Protein AF-A0A2T4S1S4-F1 (afdb_monomer)

Solvent-accessible surface area (backbone atoms only — not comparable to full-atom values): 8091 Å² total; per-residue (Å²): 117,46,81,45,58,60,94,41,42,73,32,35,37,40,28,71,54,95,93,36,82,41,32,40,36,29,60,38,71,76,67,58,48,98,72,67,59,41,61,65,38,45,53,65,63,49,37,76,61,73,44,76,59,50,54,63,48,76,26,75,94,44,78,44,77,52,83,61,92,46,43,47,38,31,80,53,96,67,30,38,38,37,40,32,32,35,76,90,57,80,32,16,26,48,33,43,34,39,34,28,44,74,57,59,49,68,50,60,52,101,63,78,84,88,45,72,69,57,51,55,53,48,54,52,50,50,54,52,52,53,30,28,50,30,44,72,72,75,39,79,71,81,132

Mean predicted aligned error: 3.72 Å

Sequence (143 aa):
WYTYHKDYHSFVMVSYMNNKVNGIYSNQNVISSKSKIKYGSPKSAVRDRLGQPIDEMTKGNYRYQITSDEYDVFDKDGIYTTVFYDKHENNQVTGVMQISKEMEHRLTKPYGAPSSSLAQSFEMQNFDIVNAERVQKGLSVLK

Organism: NCBI:txid214473

InterPro domains:
  IPR029410 CAP-associated domain [PF14504] (1-107)
  IPR035940 CAP superfamily [G3DSA:3.40.33.10] (1-143)

Nearest PDB structures (foldseek):
  4h0a-assembly1_A  TM=7.603E-01  e=2.667E-05  Staphylococcus aureus subsp. aureus Mu50
  4h0a-assembly2_B  TM=7.600E-01  e=2.667E-05  Staphylococcus aureus subsp. aureus Mu50
  5ubf-assembly1_B  TM=5.147E-01  e=5.416E-01  Vibrio cholerae
  5jqm-assembly1_A  TM=4.213E-01  e=5.755E-01  Saccharomyces cerevisiae S288C
  7s9z-assembly1_A  TM=3.837E-01  e=5.146E+00  Helicobacter hepaticus

Structure (mmCIF, N/CA/C/O backbone):
data_AF-A0A2T4S1S4-F1
#
_entry.id   AF-A0A2T4S1S4-F1
#
loop_
_atom_site.group_PDB
_atom_site.id
_atom_site.type_symbol
_atom_site.label_atom_id
_atom_site.label_alt_id
_atom_site.label_comp_id
_atom_site.label_asym_id
_atom_site.label_entity_id
_atom_site.label_seq_id
_atom_site.pdbx_PDB_ins_code
_atom_site.Cartn_x
_atom_site.Cartn_y
_atom_site.Cartn_z
_atom_site.occupancy
_atom_site.B_iso_or_equiv
_atom_site.auth_seq_id
_atom_site.auth_comp_id
_atom_site.auth_asym_id
_atom_site.auth_atom_id
_atom_site.pdbx_PDB_model_num
ATOM 1 N N . TRP A 1 1 ? -5.402 7.327 -9.947 1.00 92.50 1 TRP A N 1
ATOM 2 C CA . TRP A 1 1 ? -6.158 6.574 -8.936 1.00 92.50 1 TRP A CA 1
ATOM 3 C C . TRP A 1 1 ? -7.580 7.086 -8.907 1.00 92.50 1 TRP A C 1
ATOM 5 O O . TRP A 1 1 ? -7.777 8.280 -9.071 1.00 92.50 1 TRP A O 1
ATOM 15 N N . TYR A 1 2 ? -8.537 6.185 -8.757 1.00 95.12 2 TYR A N 1
ATOM 16 C CA . TYR A 1 2 ? -9.953 6.465 -8.572 1.00 95.12 2 TYR A CA 1
ATOM 17 C C . TYR A 1 2 ? -10.345 5.900 -7.215 1.00 95.12 2 TYR A C 1
ATOM 19 O O . TYR A 1 2 ? -10.067 4.728 -6.949 1.00 95.12 2 TYR A O 1
ATOM 27 N N . THR A 1 3 ? -10.952 6.726 -6.374 1.00 95.81 3 THR A N 1
ATOM 28 C CA . THR A 1 3 ? -11.386 6.341 -5.033 1.00 95.81 3 THR A CA 1
ATOM 29 C C . THR A 1 3 ? -12.858 5.936 -5.070 1.00 95.81 3 THR A C 1
ATOM 31 O O . THR A 1 3 ? -13.686 6.648 -5.637 1.00 95.81 3 THR A O 1
ATOM 34 N N . TYR A 1 4 ? -13.192 4.802 -4.457 1.00 95.88 4 TYR A N 1
ATOM 35 C CA . TYR A 1 4 ? -14.561 4.321 -4.299 1.00 95.88 4 TYR A CA 1
ATOM 36 C C . TYR A 1 4 ? -14.826 4.016 -2.828 1.00 95.88 4 TYR A C 1
ATOM 38 O O . TYR A 1 4 ? -14.058 3.301 -2.186 1.00 95.88 4 TYR A O 1
ATOM 46 N N . HIS A 1 5 ? -15.926 4.546 -2.303 1.00 95.94 5 HIS A N 1
ATOM 47 C CA . HIS A 1 5 ? -16.415 4.265 -0.958 1.00 95.94 5 HIS A CA 1
ATOM 48 C C . HIS A 1 5 ? -17.862 4.748 -0.808 1.00 95.94 5 HIS A C 1
ATOM 50 O O . HIS A 1 5 ? -18.362 5.526 -1.622 1.00 95.94 5 HIS A O 1
ATOM 56 N N . LYS A 1 6 ? -18.509 4.367 0.295 1.00 95.31 6 LYS A N 1
ATOM 57 C CA . LYS A 1 6 ? -19.724 5.013 0.806 1.00 95.31 6 LYS A CA 1
ATOM 58 C C . LYS A 1 6 ? -19.412 5.570 2.189 1.00 95.31 6 LYS A C 1
ATOM 60 O O . LYS A 1 6 ? -19.233 4.786 3.111 1.00 95.31 6 LYS A O 1
ATOM 65 N N . ASP A 1 7 ? -19.272 6.890 2.310 1.00 95.12 7 ASP A N 1
ATOM 66 C CA . ASP A 1 7 ? -18.866 7.551 3.565 1.00 95.12 7 ASP A CA 1
ATOM 67 C C . ASP A 1 7 ? -17.594 6.929 4.180 1.00 95.12 7 ASP A C 1
ATOM 69 O O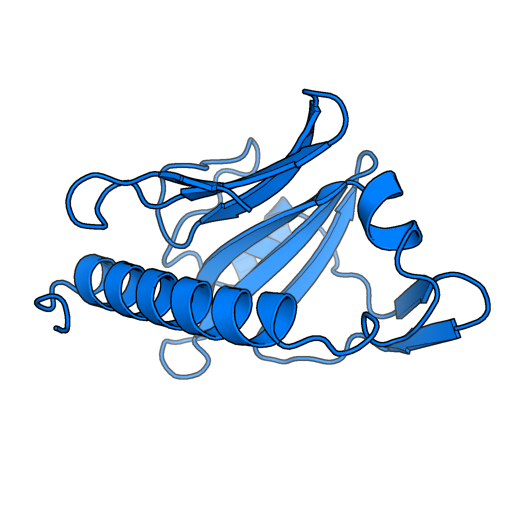 . ASP A 1 7 ? -17.537 6.607 5.361 1.00 95.12 7 ASP A O 1
ATOM 73 N N . TYR A 1 8 ? -16.590 6.679 3.332 1.00 96.81 8 TYR A N 1
ATOM 74 C CA . TYR A 1 8 ? -15.354 5.948 3.631 1.00 96.81 8 TYR A CA 1
ATOM 75 C C . TYR A 1 8 ? -15.514 4.507 4.137 1.00 96.81 8 TYR A C 1
ATOM 77 O O . TYR A 1 8 ? -14.515 3.851 4.414 1.00 96.81 8 TYR A O 1
ATOM 85 N N . HIS A 1 9 ? -16.721 3.944 4.176 1.00 93.62 9 HIS A N 1
ATOM 86 C CA . HIS A 1 9 ? -16.907 2.498 4.264 1.00 93.62 9 HIS A CA 1
ATOM 87 C C . HIS A 1 9 ? -16.680 1.835 2.906 1.00 93.62 9 HIS A C 1
ATOM 89 O O . HIS A 1 9 ? -16.985 2.396 1.851 1.00 93.62 9 HIS A O 1
ATOM 95 N N . SER A 1 10 ? -16.212 0.588 2.943 1.00 92.94 10 SER A N 1
ATOM 96 C CA . SER A 1 10 ? -15.837 -0.192 1.762 1.00 92.94 10 SER A CA 1
ATOM 97 C C . SER A 1 10 ? -14.796 0.520 0.888 1.00 92.94 10 SER A C 1
ATOM 99 O O . SER A 1 10 ? -14.878 0.476 -0.338 1.00 92.94 10 SER A O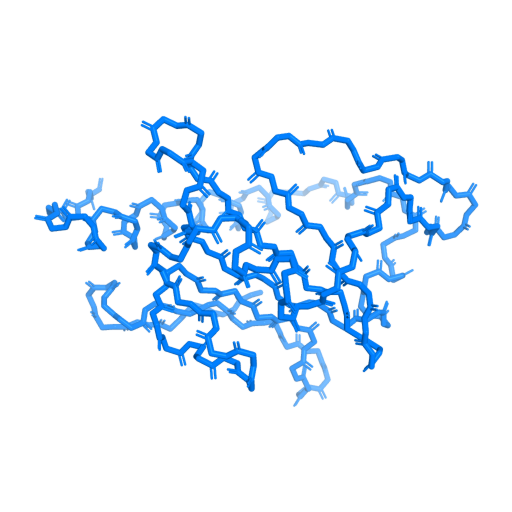 1
ATOM 101 N N . PHE A 1 11 ? -13.841 1.204 1.526 1.00 96.06 11 PHE A N 1
ATOM 102 C CA . PHE A 1 11 ? -12.868 2.059 0.852 1.00 96.06 11 PHE A CA 1
ATOM 103 C C . PHE A 1 11 ? -11.917 1.271 -0.050 1.00 96.06 11 PHE A C 1
ATOM 105 O O . PHE A 1 11 ? -11.258 0.329 0.395 1.00 96.06 11 PHE A O 1
ATOM 112 N N . VAL A 1 12 ? -11.803 1.681 -1.311 1.00 96.06 12 VAL A N 1
ATOM 113 C CA . VAL A 1 12 ? -10.853 1.124 -2.274 1.00 96.06 12 VAL A CA 1
ATOM 114 C C . VAL A 1 12 ? -10.363 2.201 -3.230 1.00 96.06 12 VAL A C 1
ATOM 116 O O . VAL A 1 12 ? -11.133 3.013 -3.737 1.00 96.06 12 VAL A O 1
ATOM 119 N N . MET A 1 13 ? -9.070 2.176 -3.524 1.00 97.06 13 MET A N 1
ATOM 120 C CA . MET A 1 13 ? -8.465 2.976 -4.580 1.00 97.06 13 MET A CA 1
ATOM 121 C C . MET A 1 13 ? -8.080 2.056 -5.733 1.00 97.06 13 MET A C 1
ATOM 123 O O . MET A 1 13 ? -7.452 1.022 -5.516 1.00 97.06 13 MET A O 1
ATOM 127 N N . VAL A 1 14 ? -8.426 2.430 -6.964 1.00 96.62 14 VAL A N 1
ATOM 128 C CA . VAL A 1 14 ? -8.112 1.660 -8.176 1.00 96.62 14 VAL A CA 1
ATOM 129 C C . VAL A 1 14 ? -7.342 2.526 -9.167 1.00 96.62 14 VAL A C 1
ATOM 131 O O . VAL A 1 14 ? -7.714 3.663 -9.459 1.00 96.62 14 VAL A O 1
ATOM 134 N N . SER A 1 15 ? -6.250 2.003 -9.708 1.00 95.50 15 SER A N 1
ATOM 135 C CA . SER A 1 15 ? -5.495 2.629 -10.789 1.00 95.50 15 SER A CA 1
ATOM 136 C C . SER A 1 15 ? -5.856 1.980 -12.121 1.00 95.50 15 SER A C 1
ATOM 138 O O . SER A 1 15 ? -5.754 0.760 -12.272 1.00 95.50 15 SER A O 1
ATOM 140 N N . TYR A 1 16 ? -6.238 2.809 -13.096 1.00 94.81 16 TYR A N 1
ATOM 141 C CA . TYR A 1 16 ? -6.551 2.387 -14.459 1.00 94.81 16 TYR A CA 1
ATOM 142 C C . TYR A 1 16 ? -5.563 2.968 -15.459 1.00 94.81 16 TYR A C 1
ATOM 144 O O . TYR A 1 16 ? -5.112 4.104 -15.329 1.00 94.81 16 TYR A O 1
ATOM 152 N N . MET A 1 17 ? -5.261 2.185 -16.486 1.00 92.00 17 MET A N 1
ATOM 153 C CA . MET A 1 17 ? -4.514 2.624 -17.652 1.00 92.00 17 MET A CA 1
ATOM 154 C C . MET A 1 17 ? -4.991 1.827 -18.855 1.00 92.00 17 MET A C 1
ATOM 156 O O . MET A 1 17 ? -5.094 0.607 -18.772 1.00 92.00 17 MET A O 1
ATOM 160 N N . ASN A 1 18 ? -5.318 2.507 -19.956 1.00 91.75 18 ASN A N 1
ATOM 161 C CA . ASN A 1 18 ? -5.899 1.881 -21.149 1.00 91.75 18 ASN A CA 1
ATOM 162 C C . ASN A 1 18 ? -7.107 0.984 -20.808 1.00 91.75 18 ASN A C 1
ATOM 164 O O . ASN A 1 18 ? -7.206 -0.146 -21.282 1.00 91.75 18 ASN A O 1
ATOM 168 N N . ASN A 1 19 ? -7.984 1.468 -19.919 1.00 91.88 19 ASN A N 1
ATOM 169 C CA . ASN A 1 19 ? -9.147 0.745 -19.388 1.00 91.88 19 ASN A CA 1
ATOM 170 C C . ASN A 1 19 ? -8.828 -0.594 -18.690 1.00 91.88 19 ASN A C 1
ATOM 172 O O . ASN A 1 19 ? -9.712 -1.429 -18.521 1.00 91.88 19 ASN A O 1
ATOM 176 N N . LYS A 1 20 ? -7.582 -0.801 -18.245 1.00 93.75 20 LYS A N 1
ATOM 177 C CA . LYS A 1 20 ? -7.156 -1.964 -17.456 1.00 93.75 20 LYS A CA 1
ATOM 178 C C . LYS A 1 20 ? -6.738 -1.551 -16.051 1.00 93.75 20 LYS A C 1
ATOM 180 O O . LYS A 1 20 ? -6.033 -0.553 -15.877 1.00 93.75 20 LYS A O 1
ATOM 185 N N . VAL A 1 21 ? -7.143 -2.344 -15.060 1.00 95.19 21 VAL A N 1
ATOM 186 C CA . VAL A 1 21 ? -6.672 -2.203 -13.677 1.00 95.19 21 VAL A CA 1
ATOM 187 C C . VAL A 1 21 ? -5.200 -2.590 -13.618 1.00 95.19 21 VAL A C 1
ATOM 189 O O . VAL A 1 21 ? -4.815 -3.659 -14.082 1.00 95.19 21 VAL A O 1
ATOM 192 N N . ASN A 1 22 ? -4.381 -1.713 -13.051 1.00 95.44 22 ASN A N 1
ATOM 193 C CA . ASN A 1 22 ? -2.940 -1.925 -12.895 1.00 95.44 22 ASN A CA 1
ATOM 194 C C . ASN A 1 22 ? -2.448 -1.717 -11.460 1.00 95.44 22 ASN A C 1
ATOM 196 O O . ASN A 1 22 ? -1.293 -2.023 -11.163 1.00 95.44 22 ASN A O 1
ATOM 200 N N . GLY A 1 23 ? -3.327 -1.224 -10.589 1.00 95.69 23 GLY A N 1
ATOM 201 C CA . GLY A 1 23 ? -3.062 -1.028 -9.179 1.00 95.69 23 GLY A CA 1
ATOM 202 C C . GLY A 1 23 ? -4.358 -1.002 -8.384 1.00 95.69 23 GLY A C 1
ATOM 203 O O . GLY A 1 23 ? -5.382 -0.529 -8.879 1.00 95.69 23 GLY A O 1
ATOM 204 N N . ILE A 1 24 ? -4.318 -1.509 -7.162 1.00 95.56 24 ILE A N 1
ATOM 205 C CA . ILE A 1 24 ? -5.430 -1.453 -6.221 1.00 95.56 24 ILE A CA 1
ATOM 206 C C . ILE A 1 24 ? -4.890 -1.290 -4.799 1.00 95.56 24 ILE A C 1
ATOM 208 O O . ILE A 1 24 ? -3.849 -1.851 -4.468 1.00 95.56 24 ILE A O 1
ATOM 212 N N . TYR A 1 25 ? -5.588 -0.531 -3.964 1.00 96.19 25 TYR A N 1
ATOM 213 C CA . TYR A 1 25 ? -5.299 -0.391 -2.539 1.00 96.19 25 TYR A CA 1
ATOM 214 C C . TYR A 1 25 ? -6.594 -0.422 -1.731 1.00 96.19 25 TYR A C 1
ATOM 216 O O . TYR A 1 25 ? -7.605 0.138 -2.156 1.00 96.19 25 TYR A O 1
ATOM 224 N N . SER A 1 26 ? -6.556 -1.043 -0.555 1.00 95.38 26 SER A N 1
ATOM 225 C CA . SER A 1 26 ? -7.591 -0.891 0.465 1.00 95.38 26 SER A CA 1
ATOM 226 C C . SER A 1 26 ? -7.018 -1.131 1.859 1.00 95.38 26 SER A C 1
ATOM 228 O O . SER A 1 26 ? -6.184 -2.019 2.055 1.00 95.38 26 SER A O 1
ATOM 230 N N . ASN A 1 27 ? -7.516 -0.373 2.833 1.00 94.44 27 ASN A N 1
ATOM 231 C CA . ASN A 1 27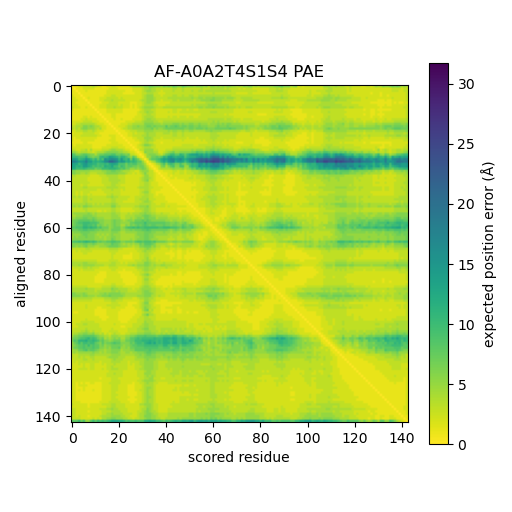 ? -7.355 -0.617 4.266 1.00 94.44 27 ASN A CA 1
ATOM 232 C C . ASN A 1 27 ? -8.582 -1.303 4.891 1.00 94.44 27 ASN A C 1
ATOM 234 O O . ASN A 1 27 ? -8.759 -1.319 6.103 1.00 94.44 27 ASN A O 1
ATOM 238 N N . GLN A 1 28 ? -9.462 -1.870 4.066 1.00 91.06 28 GLN A N 1
ATOM 239 C CA . GLN A 1 28 ? -10.672 -2.548 4.510 1.00 91.06 28 GLN A CA 1
ATOM 240 C C . GLN A 1 28 ? -10.793 -3.920 3.852 1.00 91.06 28 GLN A C 1
ATOM 242 O O . GLN A 1 28 ? -10.164 -4.236 2.843 1.00 91.06 28 GLN A O 1
ATOM 247 N N . ASN A 1 29 ? -11.656 -4.767 4.408 1.00 86.94 29 ASN A N 1
ATOM 248 C CA . ASN A 1 29 ? -11.802 -6.160 3.972 1.00 86.94 29 ASN A CA 1
ATOM 249 C C . ASN A 1 29 ? -12.573 -6.333 2.645 1.00 86.94 29 ASN A C 1
ATOM 251 O O . ASN A 1 29 ? -13.078 -7.421 2.371 1.00 86.94 29 ASN A O 1
ATOM 255 N N . VAL A 1 30 ? -12.664 -5.284 1.822 1.00 77.75 30 VAL A N 1
ATOM 256 C CA . VAL A 1 30 ? -13.281 -5.326 0.485 1.00 77.75 30 VAL A CA 1
ATOM 257 C C . VAL A 1 30 ? -12.407 -6.035 -0.543 1.00 77.75 30 VAL A C 1
ATOM 259 O O . VAL A 1 30 ? -12.927 -6.653 -1.467 1.00 77.75 30 VAL A O 1
ATOM 262 N N . ILE A 1 31 ? -11.086 -6.026 -0.346 1.00 67.25 31 ILE A N 1
ATOM 263 C CA . ILE A 1 31 ? -10.144 -6.821 -1.137 1.00 67.25 31 ILE A CA 1
ATOM 264 C C . ILE A 1 31 ? -9.715 -8.018 -0.290 1.00 67.25 31 ILE A C 1
ATOM 266 O O . ILE A 1 31 ? -8.578 -8.112 0.168 1.00 67.25 31 ILE A O 1
ATOM 270 N N . SER A 1 32 ? -10.625 -8.963 -0.044 1.00 60.81 32 SER A N 1
ATOM 271 C CA . SER A 1 32 ? -10.203 -10.257 0.493 1.00 60.81 32 SER A CA 1
ATOM 272 C C . SER A 1 32 ? -9.548 -11.040 -0.647 1.00 60.81 32 SER A C 1
ATOM 274 O O . SER A 1 32 ? -10.229 -11.692 -1.441 1.00 60.81 32 SER A O 1
ATOM 276 N N . SER A 1 33 ? -8.227 -10.927 -0.786 1.00 60.19 33 SER A N 1
ATOM 277 C CA . SER A 1 33 ? -7.496 -11.684 -1.806 1.00 60.19 33 SER A CA 1
ATOM 278 C C . SER A 1 33 ? -7.630 -13.198 -1.547 1.00 60.19 33 SER A C 1
ATOM 280 O O . SER A 1 33 ? -8.006 -13.631 -0.450 1.00 60.19 33 SER A O 1
ATOM 282 N N . LYS A 1 34 ? -7.276 -14.037 -2.533 1.00 65.12 34 LYS A N 1
ATOM 283 C CA . LYS A 1 34 ? -7.233 -15.507 -2.370 1.00 65.12 34 LYS A CA 1
ATOM 284 C C . LYS A 1 34 ? -6.434 -15.957 -1.134 1.00 65.12 34 LYS A C 1
ATOM 286 O O . LYS A 1 34 ? -6.696 -17.038 -0.613 1.00 65.12 34 LYS A O 1
ATOM 291 N N . SER A 1 35 ? -5.503 -15.136 -0.639 1.00 69.12 35 SER A N 1
ATOM 292 C CA . SER A 1 35 ? -4.717 -15.422 0.565 1.00 69.12 35 SER A CA 1
ATOM 293 C C . SER A 1 35 ? -5.480 -15.209 1.881 1.00 69.12 35 SER A C 1
ATOM 295 O O . SER A 1 35 ? -4.934 -15.472 2.949 1.00 69.12 35 SER A O 1
ATOM 297 N N . LYS A 1 36 ? -6.742 -14.754 1.851 1.00 80.62 36 LYS A N 1
ATOM 298 C CA . LYS A 1 36 ? -7.592 -14.521 3.037 1.00 80.62 36 LYS A CA 1
ATOM 299 C C . LYS A 1 36 ? -6.971 -13.571 4.075 1.00 80.62 36 LYS A C 1
ATOM 301 O O . LYS A 1 36 ? -7.327 -13.646 5.254 1.00 80.62 36 LYS A O 1
ATOM 306 N N . ILE A 1 37 ? -6.023 -12.727 3.670 1.00 88.25 37 ILE A N 1
ATOM 307 C CA . ILE A 1 37 ? -5.468 -11.674 4.528 1.00 88.25 37 ILE A CA 1
ATOM 308 C C . ILE A 1 37 ? -6.543 -10.614 4.725 1.00 88.25 37 ILE A C 1
ATOM 310 O O . ILE A 1 37 ? -7.242 -10.243 3.784 1.00 88.25 37 ILE A O 1
ATOM 314 N N . LYS A 1 38 ? -6.695 -10.187 5.973 1.00 90.81 38 LYS A N 1
ATOM 315 C CA . LYS A 1 38 ? -7.693 -9.218 6.419 1.00 90.81 38 LYS A CA 1
ATOM 316 C C . LYS A 1 38 ? -7.030 -8.163 7.290 1.00 90.81 38 LYS A C 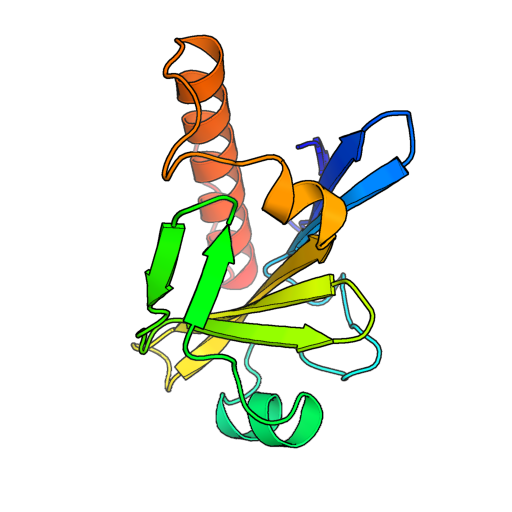1
ATOM 318 O O . LYS A 1 38 ? -5.993 -8.449 7.894 1.00 90.81 38 LYS A O 1
ATOM 323 N N . TYR A 1 39 ? -7.670 -7.009 7.420 1.00 92.62 39 TYR A N 1
ATOM 324 C CA . TYR A 1 39 ? -7.342 -6.038 8.460 1.00 92.62 39 TYR A CA 1
ATOM 325 C C . TYR A 1 39 ? -7.262 -6.736 9.829 1.00 92.62 39 TYR A C 1
ATOM 327 O O . TYR A 1 39 ? -8.093 -7.602 10.127 1.00 92.62 39 TYR A O 1
ATOM 335 N N . GLY A 1 40 ? -6.245 -6.416 10.627 1.00 93.75 40 GLY A N 1
ATOM 336 C CA . GLY A 1 40 ? -5.984 -7.052 11.921 1.00 93.75 40 GLY A CA 1
ATOM 337 C C . GLY A 1 40 ? -5.235 -8.391 11.853 1.00 93.75 40 GLY A C 1
ATOM 338 O O . GLY A 1 40 ? -4.887 -8.953 12.887 1.00 93.75 40 GLY A O 1
ATOM 339 N N . SER A 1 41 ? -4.967 -8.946 10.662 1.00 94.62 41 SER A N 1
ATOM 340 C CA . SER A 1 41 ? -4.188 -10.194 10.570 1.00 94.62 41 SER A CA 1
ATOM 341 C C . SER A 1 41 ? -2.776 -9.977 11.129 1.00 94.62 41 SER A C 1
ATOM 343 O O . SER A 1 41 ? -2.175 -8.948 10.828 1.00 94.62 41 SER A O 1
ATOM 345 N N . PRO A 1 42 ? -2.201 -10.919 11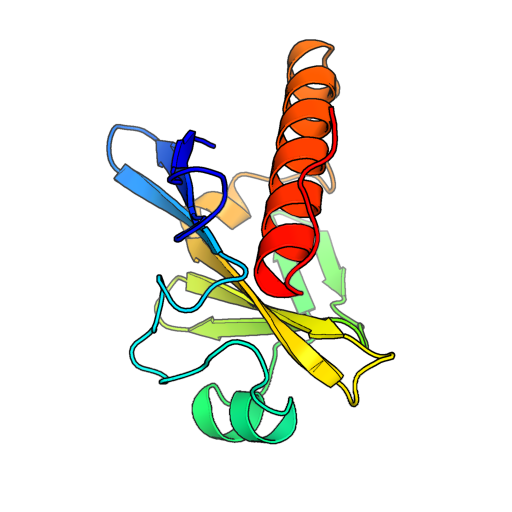.892 1.00 95.62 42 PRO A N 1
ATOM 346 C CA . PRO A 1 42 ? -0.832 -10.770 12.369 1.00 95.62 42 PRO A CA 1
ATOM 347 C C . PRO A 1 42 ? 0.166 -10.922 11.212 1.00 95.62 42 PRO A C 1
ATOM 349 O O . PRO A 1 42 ? -0.033 -11.753 10.319 1.00 95.62 42 PRO A O 1
ATOM 352 N N . LYS A 1 43 ? 1.273 -10.170 11.257 1.00 95.94 43 LYS A N 1
ATOM 353 C CA . LYS A 1 43 ? 2.375 -10.242 10.276 1.00 95.94 43 LYS A CA 1
ATOM 354 C C . LYS A 1 43 ? 2.889 -11.666 10.029 1.00 95.94 43 LYS A C 1
ATOM 356 O O . LYS A 1 43 ? 3.171 -12.028 8.889 1.00 95.94 43 LYS A O 1
ATOM 361 N N . SER A 1 44 ? 2.950 -12.508 11.064 1.00 95.38 44 SER A N 1
ATOM 362 C CA . SER A 1 44 ? 3.320 -13.925 10.922 1.00 95.38 44 SER A CA 1
ATOM 363 C C . SER A 1 44 ? 2.375 -14.679 9.981 1.00 95.38 44 SER A C 1
ATOM 365 O O . SER A 1 44 ? 2.830 -15.284 9.015 1.00 95.38 44 SER A O 1
ATOM 367 N N . ALA A 1 45 ? 1.060 -14.544 10.171 1.00 94.88 45 ALA A N 1
ATOM 368 C CA . ALA A 1 45 ? 0.068 -15.191 9.314 1.00 94.88 45 ALA A CA 1
ATOM 369 C C . ALA A 1 45 ? 0.107 -14.684 7.864 1.00 94.88 45 ALA A C 1
ATOM 371 O O . ALA A 1 45 ? -0.285 -15.410 6.952 1.00 94.88 45 ALA A O 1
ATOM 372 N N . VAL A 1 46 ? 0.554 -13.446 7.631 1.00 95.06 46 VAL A N 1
ATOM 373 C CA . VAL A 1 46 ? 0.775 -12.933 6.272 1.00 95.06 46 VAL A CA 1
ATOM 374 C C . VAL A 1 46 ? 1.918 -13.686 5.600 1.00 95.06 46 VAL A C 1
ATOM 376 O O . VAL A 1 46 ? 1.728 -14.206 4.500 1.00 95.06 46 VAL A O 1
ATOM 379 N N . ARG A 1 47 ? 3.066 -13.807 6.273 1.00 95.12 47 ARG A N 1
ATOM 380 C CA . ARG A 1 47 ? 4.248 -14.513 5.752 1.00 95.12 47 ARG A CA 1
ATOM 381 C C . ARG A 1 47 ? 4.000 -16.012 5.572 1.00 95.12 47 ARG A C 1
ATOM 383 O O . ARG A 1 47 ? 4.395 -16.572 4.557 1.00 95.12 47 ARG A O 1
ATOM 390 N N . ASP A 1 48 ? 3.233 -16.641 6.459 1.00 95.06 48 ASP A N 1
ATOM 391 C CA . ASP A 1 48 ? 2.834 -18.048 6.300 1.00 95.06 48 ASP A CA 1
ATOM 392 C C . ASP A 1 48 ? 2.011 -18.284 5.022 1.00 95.06 48 ASP A C 1
ATOM 394 O O . ASP A 1 48 ? 2.064 -19.354 4.416 1.00 95.06 48 ASP A O 1
ATOM 398 N N . ARG A 1 49 ? 1.227 -17.285 4.597 1.00 93.31 49 ARG A N 1
ATOM 399 C CA . ARG A 1 49 ? 0.290 -17.407 3.469 1.00 93.31 49 ARG A CA 1
ATOM 400 C C . ARG A 1 49 ? 0.844 -16.890 2.148 1.00 93.31 49 ARG A C 1
ATOM 402 O O . ARG A 1 49 ? 0.468 -17.412 1.098 1.00 93.31 49 ARG A O 1
ATOM 409 N N . LEU A 1 50 ? 1.667 -15.843 2.178 1.00 92.69 50 LEU A N 1
ATOM 410 C CA . LEU A 1 50 ? 2.260 -15.238 0.980 1.00 92.69 50 LEU A CA 1
ATOM 411 C C . LEU A 1 50 ? 3.690 -15.709 0.713 1.00 92.69 50 LEU A C 1
ATOM 413 O O . LEU A 1 50 ? 4.160 -15.558 -0.412 1.00 92.69 50 LEU A O 1
ATOM 417 N N . GLY A 1 51 ? 4.345 -16.330 1.695 1.00 94.25 51 GLY A N 1
ATOM 418 C CA . GLY A 1 51 ? 5.735 -16.757 1.619 1.00 94.25 51 GLY A CA 1
ATOM 419 C C . GLY A 1 51 ? 6.690 -15.715 2.196 1.00 94.25 51 GLY A C 1
ATOM 420 O O . GLY A 1 51 ? 6.323 -14.906 3.047 1.00 94.25 51 GLY A O 1
ATOM 421 N N . GLN A 1 52 ? 7.941 -15.752 1.745 1.00 95.31 52 GLN A N 1
ATOM 422 C CA . GLN A 1 52 ? 8.949 -14.790 2.181 1.00 95.31 52 GLN A CA 1
ATOM 423 C C . GLN A 1 52 ? 8.796 -13.470 1.411 1.00 95.31 52 GLN A C 1
ATOM 425 O O . GLN A 1 52 ? 8.614 -13.510 0.190 1.00 95.31 52 GLN A O 1
ATOM 430 N N . PRO A 1 53 ? 8.850 -12.311 2.093 1.00 97.00 53 PRO A N 1
ATOM 431 C CA . PRO A 1 53 ? 8.889 -11.027 1.411 1.00 97.00 53 PRO A CA 1
ATOM 432 C C . PRO A 1 53 ? 10.211 -10.854 0.658 1.00 97.00 53 PRO A C 1
ATOM 434 O O . PRO A 1 53 ? 11.228 -11.441 1.028 1.00 97.00 53 PRO A O 1
ATOM 437 N N . ILE A 1 54 ? 10.191 -10.031 -0.387 1.00 97.12 54 ILE A N 1
ATOM 438 C CA . ILE A 1 54 ? 11.408 -9.601 -1.075 1.00 97.12 54 ILE A CA 1
ATOM 439 C C . ILE A 1 54 ? 12.109 -8.515 -0.254 1.00 97.12 54 ILE A C 1
ATOM 441 O O . ILE A 1 54 ? 11.458 -7.670 0.360 1.00 97.12 54 ILE A O 1
ATOM 445 N N . ASP A 1 55 ? 13.435 -8.526 -0.276 1.00 96.50 55 ASP A N 1
ATOM 446 C CA . ASP A 1 55 ? 14.315 -7.538 0.355 1.00 96.50 55 ASP A CA 1
ATOM 447 C C . ASP A 1 55 ? 14.955 -6.586 -0.668 1.00 96.50 55 ASP A C 1
ATOM 449 O O . ASP A 1 55 ? 15.532 -5.560 -0.303 1.00 96.50 55 ASP A O 1
ATOM 453 N N . GLU A 1 56 ? 14.817 -6.877 -1.962 1.00 94.31 56 GLU A N 1
ATOM 454 C CA . GLU A 1 56 ? 15.243 -6.005 -3.046 1.00 94.31 56 GLU A CA 1
ATOM 455 C C . GLU A 1 56 ? 14.275 -6.005 -4.235 1.00 94.31 56 GLU A C 1
ATOM 457 O O . GLU A 1 56 ? 13.595 -6.984 -4.539 1.00 94.31 56 GLU A O 1
ATOM 462 N N . MET A 1 57 ? 14.237 -4.882 -4.950 1.00 90.44 57 MET A N 1
ATOM 463 C CA . MET A 1 57 ? 13.514 -4.730 -6.211 1.00 90.44 57 MET A CA 1
ATOM 464 C C . MET A 1 57 ? 14.371 -3.958 -7.212 1.00 90.44 57 MET A C 1
ATOM 466 O O . MET A 1 57 ? 14.957 -2.930 -6.882 1.00 90.44 57 MET A O 1
ATOM 470 N N . THR A 1 58 ? 14.415 -4.414 -8.464 1.00 87.44 58 THR A N 1
ATOM 471 C CA . THR A 1 58 ? 15.126 -3.706 -9.540 1.00 87.44 58 THR A CA 1
ATOM 472 C C . THR A 1 58 ? 14.142 -2.915 -10.400 1.00 87.44 58 THR A C 1
ATOM 474 O O . THR A 1 58 ? 13.194 -3.485 -10.937 1.00 87.44 58 THR A O 1
ATOM 477 N N . LYS A 1 59 ? 14.372 -1.607 -10.576 1.00 84.69 59 LYS A N 1
ATOM 478 C CA . LYS A 1 59 ? 13.615 -0.760 -11.516 1.00 84.69 59 LYS A CA 1
ATOM 479 C C . LYS A 1 59 ? 14.576 -0.013 -12.431 1.00 84.69 59 LYS A C 1
ATOM 481 O O . LYS A 1 59 ? 15.337 0.847 -11.983 1.00 84.69 59 LYS A O 1
ATOM 486 N N . GLY A 1 60 ? 14.545 -0.341 -13.723 1.00 84.00 60 GLY A N 1
ATOM 487 C CA . GLY A 1 60 ? 15.539 0.150 -14.676 1.00 84.00 60 GLY A CA 1
ATOM 488 C C . GLY A 1 60 ? 16.953 -0.212 -14.213 1.00 84.00 60 GLY A C 1
ATOM 489 O O . GLY A 1 60 ? 17.236 -1.375 -13.948 1.00 84.00 60 GLY A O 1
ATOM 490 N N . ASN A 1 61 ? 17.808 0.798 -14.056 1.00 86.75 61 ASN A N 1
ATOM 491 C CA . ASN A 1 61 ? 19.194 0.628 -13.605 1.00 86.75 61 ASN A CA 1
ATOM 492 C C . ASN A 1 61 ? 19.369 0.772 -12.081 1.00 86.75 61 ASN A C 1
ATOM 494 O O . ASN A 1 61 ? 20.498 0.807 -11.596 1.00 86.75 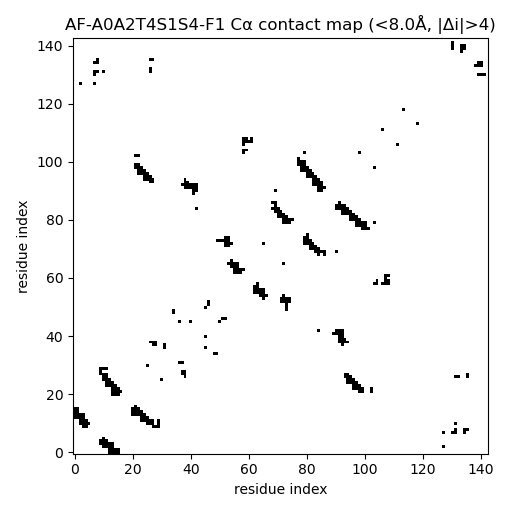61 ASN A O 1
ATOM 498 N N . TYR A 1 62 ? 18.275 0.896 -11.325 1.00 86.31 62 TYR A N 1
ATOM 499 C CA . TYR A 1 62 ? 18.307 1.093 -9.878 1.00 86.31 62 TYR A CA 1
ATOM 500 C C . TYR A 1 62 ? 17.887 -0.178 -9.146 1.00 86.31 62 TYR A C 1
ATOM 502 O O . TYR A 1 62 ? 16.862 -0.783 -9.466 1.00 86.31 62 TYR A O 1
ATOM 510 N N . ARG A 1 63 ? 18.653 -0.540 -8.118 1.00 89.25 63 ARG A N 1
ATOM 511 C CA . ARG A 1 63 ? 18.291 -1.568 -7.143 1.00 89.25 63 ARG A CA 1
ATOM 512 C C . ARG A 1 63 ? 17.816 -0.882 -5.866 1.00 89.25 63 ARG A C 1
ATOM 514 O O . ARG A 1 63 ? 18.562 -0.113 -5.267 1.00 89.25 63 ARG A O 1
ATOM 521 N N . TYR A 1 64 ? 16.580 -1.150 -5.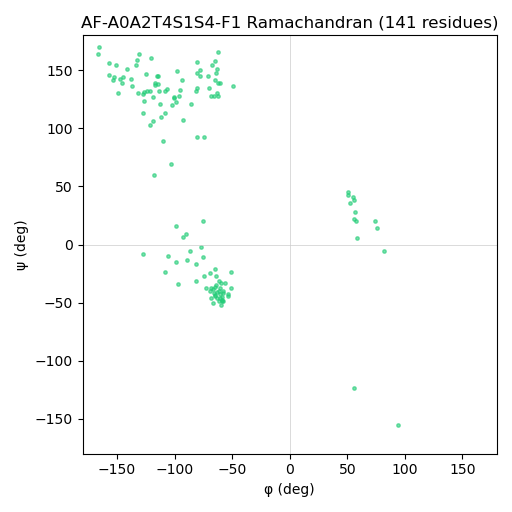477 1.00 88.25 64 TYR A N 1
ATOM 522 C CA . TYR A 1 64 ? 15.952 -0.638 -4.265 1.00 88.25 64 TYR A CA 1
ATOM 523 C C . TYR A 1 64 ? 16.034 -1.714 -3.196 1.00 88.25 64 TYR A C 1
ATOM 525 O O . TYR A 1 64 ? 15.544 -2.818 -3.418 1.00 88.25 64 TYR A O 1
ATOM 533 N N . GLN A 1 65 ? 16.635 -1.391 -2.056 1.00 93.12 65 GLN A N 1
ATOM 534 C CA . GLN A 1 65 ? 16.552 -2.230 -0.865 1.00 93.12 65 GLN A CA 1
ATOM 535 C C . GLN A 1 65 ? 15.228 -1.956 -0.155 1.00 93.12 65 GLN A C 1
ATOM 537 O O . GLN A 1 65 ? 14.847 -0.800 0.041 1.00 93.12 65 GLN A O 1
ATOM 542 N N . ILE A 1 66 ? 14.528 -3.022 0.208 1.00 92.62 66 ILE A N 1
ATOM 543 C CA . ILE A 1 66 ? 13.243 -2.997 0.892 1.00 92.62 66 ILE A CA 1
ATOM 544 C C . ILE A 1 66 ? 13.487 -3.499 2.312 1.00 92.62 66 ILE A C 1
ATOM 546 O O . ILE A 1 66 ? 13.400 -4.689 2.602 1.00 92.62 66 ILE A O 1
ATOM 550 N N . THR A 1 67 ? 13.804 -2.561 3.201 1.00 89.62 67 THR A N 1
ATOM 551 C CA . THR A 1 67 ? 14.017 -2.835 4.624 1.00 89.62 67 THR A CA 1
ATOM 552 C C . THR A 1 67 ? 13.029 -2.000 5.424 1.00 89.62 67 THR A C 1
ATOM 554 O O . THR A 1 67 ? 13.211 -0.793 5.571 1.00 89.62 67 THR A O 1
ATOM 557 N N . SER A 1 68 ? 11.961 -2.631 5.915 1.00 92.56 68 SER A N 1
ATOM 558 C CA . SER A 1 68 ? 10.940 -1.970 6.728 1.00 92.56 68 SER A CA 1
ATOM 559 C C . SER A 1 68 ? 10.343 -2.922 7.766 1.00 92.56 68 SER A C 1
ATOM 561 O O . SER A 1 68 ? 10.134 -4.111 7.521 1.00 92.56 68 SER A O 1
ATOM 563 N N . ASP A 1 69 ? 10.067 -2.391 8.952 1.00 90.44 69 ASP A N 1
ATOM 564 C CA . ASP A 1 69 ? 9.236 -3.022 9.974 1.00 90.44 69 ASP A CA 1
ATOM 565 C C . ASP A 1 69 ? 7.735 -2.813 9.698 1.00 90.44 69 ASP A C 1
ATOM 567 O O . ASP A 1 69 ? 6.938 -3.720 9.958 1.00 90.44 69 ASP A O 1
ATOM 571 N N . GLU A 1 70 ? 7.379 -1.682 9.087 1.00 95.62 70 GLU A N 1
ATOM 572 C CA . GLU A 1 70 ? 6.013 -1.214 8.818 1.00 95.62 70 GLU A CA 1
ATOM 573 C C . GLU A 1 70 ? 5.350 -1.827 7.576 1.00 95.62 70 GLU A C 1
ATOM 575 O O . GLU A 1 70 ? 4.129 -1.774 7.449 1.00 95.62 70 GLU A O 1
ATOM 580 N N . TYR A 1 71 ? 6.098 -2.440 6.656 1.00 97.31 71 TYR A N 1
ATOM 581 C CA . TYR A 1 71 ? 5.499 -3.162 5.531 1.00 97.31 71 TYR A CA 1
ATOM 582 C C . TYR A 1 71 ? 6.362 -4.319 5.028 1.00 97.31 71 TYR A C 1
ATOM 584 O O . TYR A 1 71 ? 7.581 -4.323 5.169 1.00 97.31 71 TYR A O 1
ATOM 592 N N . ASP A 1 72 ? 5.702 -5.298 4.412 1.00 97.25 72 ASP A N 1
ATOM 593 C CA . ASP A 1 72 ? 6.333 -6.366 3.633 1.00 97.25 72 ASP A CA 1
ATOM 594 C C . ASP A 1 72 ? 5.912 -6.221 2.164 1.00 97.25 72 ASP A C 1
ATOM 596 O O . ASP A 1 72 ? 4.763 -5.873 1.875 1.00 97.25 72 ASP A O 1
ATOM 600 N N . VAL A 1 73 ? 6.816 -6.533 1.233 1.00 97.06 73 VAL A N 1
ATOM 601 C CA . VAL A 1 73 ? 6.509 -6.618 -0.202 1.00 97.06 73 VAL A CA 1
ATOM 602 C C . VAL A 1 73 ? 6.664 -8.061 -0.656 1.00 97.06 73 VAL A C 1
ATOM 604 O O . VAL A 1 73 ? 7.671 -8.702 -0.378 1.00 97.06 73 VAL A O 1
ATOM 607 N N . PHE A 1 74 ? 5.675 -8.573 -1.379 1.00 95.81 74 PHE A N 1
ATOM 608 C CA . PHE A 1 74 ? 5.679 -9.912 -1.955 1.00 95.81 74 PHE A CA 1
ATOM 609 C C . PHE A 1 74 ? 5.635 -9.819 -3.472 1.00 95.81 74 PHE A C 1
ATOM 611 O O . PHE A 1 74 ? 4.879 -9.025 -4.034 1.00 95.81 74 PHE A O 1
ATOM 618 N N . ASP A 1 75 ? 6.418 -10.664 -4.128 1.00 95.25 75 ASP A N 1
ATOM 619 C CA . ASP A 1 75 ? 6.457 -10.786 -5.577 1.00 95.25 75 ASP A CA 1
ATOM 620 C C . ASP A 1 75 ? 5.877 -12.140 -5.989 1.00 95.25 75 ASP A C 1
ATOM 622 O O . ASP A 1 75 ? 6.480 -13.186 -5.738 1.00 95.25 75 ASP A O 1
ATOM 626 N N . LYS A 1 76 ? 4.694 -12.127 -6.612 1.00 92.81 76 LYS A N 1
ATOM 627 C CA . LYS A 1 76 ? 4.064 -13.353 -7.101 1.00 92.81 76 LYS A CA 1
ATOM 628 C C . LYS A 1 76 ? 3.132 -13.088 -8.279 1.00 92.81 76 LYS A C 1
ATOM 630 O O . LYS A 1 76 ? 2.417 -12.092 -8.302 1.00 92.81 76 LYS A O 1
ATOM 635 N N . ASP A 1 77 ? 3.126 -13.998 -9.254 1.00 92.69 77 ASP A N 1
ATOM 636 C CA . ASP A 1 77 ? 2.186 -14.011 -10.387 1.00 92.69 77 ASP A CA 1
ATOM 637 C C . ASP A 1 77 ? 2.113 -12.678 -11.167 1.00 92.69 77 ASP A C 1
ATOM 639 O O . ASP A 1 77 ? 1.055 -12.263 -11.636 1.00 92.69 77 ASP A O 1
ATOM 643 N N . GLY A 1 78 ? 3.249 -11.981 -11.299 1.00 93.50 78 GLY A N 1
ATOM 644 C CA . GLY A 1 78 ? 3.322 -10.703 -12.019 1.00 93.50 78 GLY A CA 1
ATOM 645 C C . GLY A 1 78 ? 2.750 -9.504 -11.253 1.00 93.50 78 GLY A C 1
ATOM 646 O O . GLY A 1 78 ? 2.541 -8.444 -11.848 1.00 93.50 78 GLY A O 1
ATOM 647 N N . ILE A 1 79 ? 2.520 -9.645 -9.947 1.00 94.12 79 ILE A N 1
ATOM 648 C CA . ILE A 1 79 ? 1.962 -8.615 -9.070 1.00 94.12 79 ILE A CA 1
ATOM 649 C C . ILE A 1 79 ? 2.895 -8.411 -7.875 1.00 94.12 79 ILE A C 1
ATOM 651 O O . ILE A 1 79 ? 3.273 -9.366 -7.196 1.00 94.12 79 ILE A O 1
ATOM 655 N N . TYR A 1 80 ? 3.212 -7.152 -7.583 1.00 95.62 80 TYR A N 1
ATOM 656 C CA . TYR A 1 80 ? 3.777 -6.764 -6.298 1.00 95.62 80 TYR A CA 1
ATOM 657 C C . TYR A 1 80 ? 2.646 -6.511 -5.312 1.00 95.62 80 TYR A C 1
ATOM 659 O O . TYR A 1 80 ? 1.779 -5.675 -5.559 1.00 95.62 80 TYR A O 1
ATOM 667 N N . THR A 1 81 ? 2.636 -7.255 -4.208 1.00 95.31 81 THR A N 1
ATOM 668 C CA . THR A 1 81 ? 1.685 -7.068 -3.109 1.00 95.31 81 THR A CA 1
ATOM 669 C C . THR A 1 81 ? 2.418 -6.476 -1.915 1.00 95.31 81 THR A C 1
ATOM 671 O O . THR A 1 81 ? 3.250 -7.150 -1.319 1.00 95.31 81 THR A O 1
ATOM 674 N N . THR A 1 82 ? 2.094 -5.240 -1.554 1.00 96.25 82 THR A N 1
ATOM 675 C CA . THR A 1 82 ? 2.573 -4.596 -0.329 1.00 96.25 82 THR A CA 1
ATOM 676 C C . THR A 1 82 ? 1.526 -4.759 0.762 1.00 96.25 82 THR A C 1
ATOM 678 O O . THR A 1 82 ? 0.356 -4.428 0.560 1.00 96.25 82 THR A O 1
ATOM 681 N N . VAL A 1 83 ? 1.943 -5.263 1.919 1.00 96.44 83 VAL A N 1
ATOM 682 C CA . VAL A 1 83 ? 1.101 -5.377 3.111 1.00 96.44 83 VAL A CA 1
ATOM 683 C C . VAL A 1 83 ? 1.640 -4.421 4.163 1.00 96.44 83 VAL A C 1
ATOM 685 O O . VAL A 1 83 ? 2.803 -4.529 4.543 1.00 96.44 83 VAL A O 1
ATOM 688 N N . PHE A 1 84 ? 0.799 -3.489 4.604 1.00 97.06 84 PHE A N 1
ATOM 689 C CA . PHE A 1 84 ? 1.132 -2.480 5.608 1.00 97.06 84 PHE A CA 1
ATOM 690 C C . PHE A 1 84 ? 0.724 -2.961 6.998 1.00 97.06 84 PHE A C 1
ATOM 692 O O . PHE A 1 84 ? -0.334 -3.580 7.154 1.00 97.06 84 PHE A O 1
ATOM 699 N N . TYR A 1 85 ? 1.553 -2.660 7.991 1.00 97.38 85 TYR A N 1
ATOM 700 C CA . TYR A 1 85 ? 1.391 -3.067 9.378 1.00 97.38 85 TYR A CA 1
ATOM 701 C C . TYR A 1 85 ? 1.407 -1.859 10.311 1.00 97.38 85 TYR A C 1
ATOM 703 O O . TYR A 1 85 ? 2.151 -0.904 10.097 1.00 97.38 85 TYR A O 1
ATOM 711 N N . ASP A 1 86 ? 0.640 -1.931 11.395 1.00 96.12 86 ASP A N 1
ATOM 712 C CA . ASP A 1 86 ? 0.736 -0.972 12.494 1.00 96.12 86 ASP A CA 1
ATOM 713 C C . ASP A 1 86 ? 1.701 -1.496 13.564 1.00 96.12 86 ASP A C 1
ATOM 715 O O . ASP A 1 86 ? 1.390 -2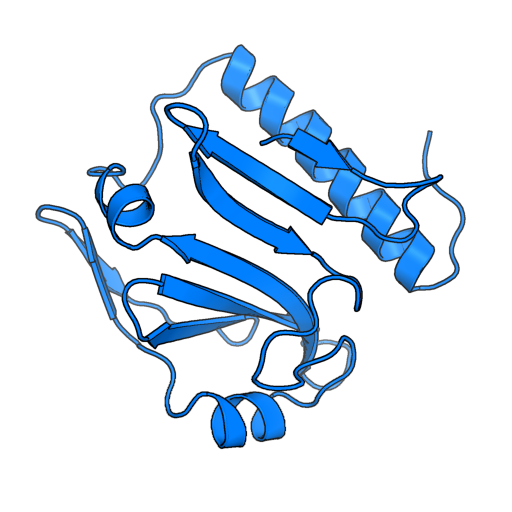.423 14.321 1.00 96.12 86 ASP A O 1
ATOM 719 N N . LYS A 1 87 ? 2.892 -0.893 13.641 1.00 94.19 87 LYS A N 1
ATOM 720 C CA . LYS A 1 87 ? 3.910 -1.245 14.643 1.00 94.19 87 LYS A CA 1
ATOM 721 C C . LYS A 1 87 ? 3.482 -0.940 16.081 1.00 94.19 87 LYS A C 1
ATOM 723 O O . LYS A 1 87 ? 4.032 -1.521 17.015 1.00 94.19 87 LYS A O 1
ATOM 728 N N . HIS A 1 88 ? 2.508 -0.051 16.265 1.00 94.44 88 HIS A N 1
ATOM 729 C CA . HIS A 1 88 ? 1.943 0.294 17.567 1.00 94.44 88 HIS A CA 1
ATOM 730 C C . HIS A 1 88 ? 0.767 -0.613 17.950 1.00 94.44 88 HIS A C 1
ATOM 732 O O . HIS A 1 88 ? 0.408 -0.681 19.123 1.00 94.44 88 HIS A O 1
ATOM 738 N N . GLU A 1 89 ? 0.229 -1.378 16.998 1.00 92.69 89 GLU A N 1
ATOM 739 C CA . GLU A 1 89 ? -0.817 -2.375 17.223 1.00 92.69 89 GLU A CA 1
ATOM 740 C C . GLU A 1 89 ? -0.317 -3.781 16.862 1.00 92.69 89 GLU A C 1
ATOM 742 O O . GLU A 1 89 ? -0.886 -4.472 16.021 1.00 92.69 89 GLU A O 1
ATOM 747 N N . ASN A 1 90 ? 0.749 -4.241 17.526 1.00 94.00 90 ASN A N 1
ATOM 748 C CA . ASN A 1 90 ? 1.278 -5.612 17.418 1.00 94.00 90 ASN A CA 1
ATOM 749 C C . ASN A 1 90 ? 1.657 -6.065 15.990 1.00 94.00 90 ASN A C 1
ATOM 751 O O . ASN A 1 90 ? 1.612 -7.262 15.696 1.00 94.00 90 ASN A O 1
ATOM 755 N N . ASN A 1 91 ? 2.038 -5.142 15.099 1.00 95.00 91 ASN A N 1
ATOM 756 C CA . ASN A 1 91 ? 2.320 -5.428 13.686 1.00 95.00 91 ASN A CA 1
ATOM 757 C C . ASN A 1 91 ? 1.149 -6.132 12.980 1.00 95.00 91 ASN A C 1
ATOM 759 O O . ASN A 1 91 ? 1.330 -7.088 12.218 1.00 95.00 91 ASN A O 1
ATOM 763 N N . GLN A 1 92 ? -0.069 -5.688 13.273 1.00 95.75 92 GLN A N 1
ATOM 764 C CA . GLN A 1 92 ? -1.273 -6.159 12.602 1.00 95.75 92 GLN A CA 1
ATOM 765 C C . GLN A 1 92 ? -1.457 -5.451 11.259 1.00 95.75 92 GLN A C 1
ATOM 767 O O . GLN A 1 92 ? -1.092 -4.289 11.107 1.00 95.75 92 GLN A O 1
ATOM 772 N N . VAL A 1 93 ? -2.031 -6.154 10.282 1.00 95.75 93 VAL A N 1
ATOM 773 C CA . VAL A 1 93 ? -2.304 -5.612 8.945 1.00 95.75 93 VAL A CA 1
ATOM 774 C C . VAL A 1 93 ? -3.273 -4.437 9.022 1.00 95.75 93 VAL A C 1
ATOM 776 O O . VAL A 1 93 ? -4.386 -4.599 9.522 1.00 95.75 93 VAL A O 1
ATOM 779 N N . THR A 1 94 ? -2.896 -3.309 8.427 1.00 95.81 94 THR A N 1
ATOM 780 C CA . THR A 1 94 ? -3.760 -2.131 8.252 1.00 95.81 94 THR A CA 1
ATOM 781 C C . THR A 1 94 ? -4.187 -1.918 6.814 1.00 95.81 94 THR A C 1
ATOM 783 O O . THR A 1 94 ? -5.241 -1.350 6.566 1.00 95.81 94 THR A O 1
ATOM 786 N N . GLY A 1 95 ? -3.434 -2.419 5.838 1.00 95.31 95 GLY A N 1
ATOM 787 C CA . GLY A 1 95 ? -3.827 -2.284 4.445 1.00 95.31 95 GLY A CA 1
ATOM 788 C C . GLY A 1 95 ? -3.049 -3.175 3.502 1.00 95.31 95 GLY A C 1
ATOM 789 O O . GLY A 1 95 ? -1.994 -3.715 3.834 1.00 95.31 95 GLY A O 1
ATOM 790 N N . VAL A 1 96 ? -3.597 -3.322 2.302 1.00 95.44 96 VAL A N 1
ATOM 791 C CA . VAL A 1 96 ? -2.997 -4.095 1.219 1.00 95.44 96 VAL A CA 1
ATOM 792 C C . VAL A 1 96 ? -3.026 -3.259 -0.050 1.00 95.44 96 VAL A C 1
ATOM 794 O O . VAL A 1 96 ? -4.070 -2.735 -0.440 1.00 95.44 96 VAL A O 1
ATOM 797 N N . MET A 1 97 ? -1.878 -3.168 -0.713 1.00 95.56 97 MET A N 1
ATOM 798 C CA . MET A 1 97 ? -1.736 -2.605 -2.050 1.00 95.56 97 MET A CA 1
ATOM 799 C C . MET A 1 97 ? -1.240 -3.686 -2.998 1.00 95.56 97 MET A C 1
ATOM 801 O O . MET A 1 97 ? -0.331 -4.438 -2.663 1.00 95.56 97 MET A O 1
ATOM 805 N N . GLN A 1 98 ? -1.808 -3.752 -4.193 1.00 94.69 98 GLN A N 1
ATOM 806 C CA . GLN A 1 98 ? -1.316 -4.613 -5.257 1.00 94.69 98 GLN A CA 1
ATOM 807 C C . GLN A 1 98 ? -1.089 -3.785 -6.507 1.00 94.69 98 GLN A C 1
ATOM 809 O O . GLN A 1 98 ? -2.018 -3.145 -6.991 1.00 94.69 98 GLN A O 1
ATOM 814 N N . ILE A 1 99 ? 0.128 -3.818 -7.037 1.00 95.44 99 ILE A N 1
ATOM 815 C CA . ILE A 1 99 ? 0.515 -3.132 -8.267 1.00 95.44 99 ILE A CA 1
ATOM 816 C C . ILE A 1 99 ? 1.030 -4.181 -9.247 1.00 95.44 99 ILE A C 1
ATOM 818 O O . ILE A 1 99 ? 1.829 -5.049 -8.896 1.00 95.44 99 ILE A O 1
ATOM 822 N N . SER A 1 100 ? 0.558 -4.133 -10.490 1.00 95.62 100 SER A N 1
ATOM 823 C CA . SER A 1 100 ? 1.112 -4.985 -11.547 1.00 95.62 100 SER A CA 1
ATOM 824 C C . SER A 1 100 ? 2.595 -4.670 -11.750 1.00 95.62 100 SER A C 1
ATOM 826 O O . SER A 1 100 ? 2.980 -3.500 -11.785 1.00 95.62 100 SER A O 1
ATOM 828 N N . LYS A 1 101 ? 3.432 -5.695 -11.946 1.00 93.88 101 LYS A N 1
ATOM 829 C CA . LYS A 1 101 ? 4.858 -5.493 -12.243 1.00 93.88 101 LYS A CA 1
ATOM 830 C C . LYS A 1 101 ? 5.072 -4.562 -13.425 1.00 93.88 101 LYS A C 1
ATOM 832 O O . LYS A 1 101 ? 5.922 -3.683 -13.368 1.00 93.88 101 LYS A O 1
ATOM 837 N N . GLU A 1 102 ? 4.279 -4.737 -14.482 1.00 92.88 102 GLU A N 1
ATOM 838 C CA . GLU A 1 102 ? 4.335 -3.881 -15.668 1.00 92.88 102 GLU A CA 1
ATOM 839 C C . GLU A 1 102 ? 4.189 -2.402 -15.292 1.00 92.88 102 GLU A C 1
ATOM 841 O O . GLU A 1 102 ? 4.970 -1.578 -15.756 1.00 92.88 102 GLU A O 1
ATOM 846 N N . MET A 1 103 ? 3.243 -2.064 -14.409 1.00 92.94 103 MET A N 1
ATOM 847 C CA . MET A 1 103 ? 3.076 -0.694 -13.932 1.00 92.94 103 MET A CA 1
ATOM 848 C C . MET A 1 103 ? 4.238 -0.237 -13.057 1.00 92.94 103 MET A C 1
ATOM 850 O O . MET A 1 103 ? 4.764 0.853 -13.272 1.00 92.94 103 MET A O 1
ATOM 854 N N . GLU A 1 104 ? 4.660 -1.072 -12.107 1.00 91.31 104 GLU A N 1
ATOM 855 C CA . GLU A 1 104 ? 5.747 -0.754 -11.177 1.00 91.31 104 GLU A CA 1
ATOM 856 C C . GLU A 1 104 ? 7.055 -0.436 -11.921 1.00 91.31 104 GLU A C 1
ATOM 858 O O . GLU A 1 104 ? 7.744 0.536 -11.609 1.00 91.31 104 GLU A O 1
ATOM 863 N N . HIS A 1 105 ? 7.366 -1.201 -12.971 1.00 89.88 105 HIS A N 1
ATOM 864 C CA . HIS A 1 105 ? 8.575 -1.020 -13.777 1.00 89.88 105 HIS A CA 1
ATOM 865 C C . HIS A 1 105 ? 8.519 0.175 -14.743 1.00 89.88 105 HIS A C 1
ATOM 867 O O . HIS A 1 105 ? 9.559 0.563 -15.277 1.00 89.88 105 HIS A O 1
ATOM 873 N N . ARG A 1 106 ? 7.354 0.809 -14.953 1.00 89.31 106 ARG A N 1
ATOM 874 C CA . ARG A 1 106 ? 7.275 2.069 -15.722 1.00 89.31 106 ARG A CA 1
ATOM 875 C C . ARG A 1 106 ? 7.909 3.239 -14.981 1.00 89.31 106 ARG A C 1
ATOM 877 O O . ARG A 1 106 ? 8.322 4.209 -15.617 1.00 89.31 106 ARG A O 1
ATOM 884 N N . LEU A 1 107 ? 7.985 3.165 -13.655 1.00 86.12 107 LEU A N 1
ATOM 885 C CA . LEU A 1 107 ? 8.686 4.149 -12.848 1.00 86.12 107 LEU A CA 1
ATOM 886 C C . LEU A 1 107 ? 10.193 3.836 -12.871 1.00 86.12 107 LEU A C 1
ATOM 888 O O . LEU A 1 107 ? 10.707 3.049 -12.081 1.00 86.12 107 LEU A O 1
ATOM 892 N N . THR A 1 108 ? 10.910 4.450 -13.813 1.00 80.50 108 THR A N 1
ATOM 893 C CA . THR A 1 108 ? 12.351 4.215 -14.032 1.00 80.50 108 THR A CA 1
ATOM 894 C C . THR A 1 108 ? 13.266 5.081 -13.163 1.00 80.50 108 THR A C 1
ATOM 896 O O . THR A 1 108 ? 14.481 4.902 -13.181 1.00 80.50 108 THR A O 1
ATOM 899 N N . LYS A 1 109 ? 12.696 6.018 -12.400 1.00 82.56 109 LYS A N 1
ATOM 900 C CA . LYS A 1 109 ? 13.383 6.887 -11.433 1.00 82.56 109 LYS A CA 1
ATOM 901 C C . LYS A 1 109 ? 12.792 6.663 -10.038 1.00 82.56 109 LYS A C 1
ATOM 903 O O . LYS A 1 109 ? 11.653 6.222 -9.963 1.00 82.56 109 LYS A O 1
ATOM 908 N N . PRO A 1 110 ? 13.484 7.032 -8.948 1.00 75.44 110 PRO A N 1
ATOM 909 C CA . PRO A 1 110 ? 12.933 6.878 -7.597 1.00 75.44 110 PRO A CA 1
ATOM 910 C C . PRO A 1 110 ? 11.580 7.570 -7.388 1.00 75.44 110 PRO A C 1
ATOM 912 O O . PRO A 1 110 ? 10.730 7.051 -6.672 1.00 75.44 110 PRO A O 1
ATOM 915 N N . TYR A 1 111 ? 11.362 8.708 -8.055 1.00 82.25 111 TYR A N 1
ATOM 916 C CA . TYR A 1 111 ? 10.134 9.493 -7.964 1.00 82.25 111 TYR A CA 1
ATOM 917 C C . TYR A 1 111 ? 9.634 9.917 -9.345 1.00 82.25 111 TYR A C 1
ATOM 919 O O . TYR A 1 111 ? 10.411 10.059 -10.297 1.00 82.25 111 TYR A O 1
ATOM 927 N N . GLY A 1 112 ? 8.322 10.150 -9.438 1.00 84.06 112 GLY A N 1
ATOM 928 C CA . GLY A 1 112 ? 7.715 10.818 -10.587 1.00 84.06 112 GLY A CA 1
ATOM 929 C C . GLY A 1 112 ? 8.187 12.269 -10.706 1.00 84.06 112 GLY A C 1
ATOM 930 O O . GLY A 1 112 ? 8.639 12.873 -9.734 1.00 84.06 112 GLY A O 1
ATOM 931 N N . ALA A 1 113 ? 8.086 12.841 -11.907 1.00 89.12 113 ALA A N 1
ATOM 932 C CA . ALA A 1 113 ? 8.396 14.253 -12.102 1.00 89.12 113 ALA A CA 1
ATOM 933 C C . ALA A 1 113 ? 7.418 15.123 -11.284 1.00 89.12 113 ALA A C 1
ATOM 935 O O . ALA A 1 113 ? 6.204 14.904 -11.368 1.00 89.12 113 ALA A O 1
ATOM 936 N N . PRO A 1 114 ? 7.914 16.094 -10.498 1.00 92.50 114 PRO A N 1
ATOM 937 C CA . PRO A 1 114 ? 7.054 16.937 -9.682 1.00 92.50 114 PRO A CA 1
ATOM 938 C C . PRO A 1 114 ? 6.147 17.798 -10.566 1.00 92.50 114 PRO A C 1
ATOM 940 O O . PRO A 1 114 ? 6.560 18.298 -11.612 1.00 92.50 114 PRO A O 1
ATOM 943 N N . SER A 1 115 ? 4.902 17.980 -10.134 1.00 95.44 115 SER A N 1
ATOM 944 C CA . SER A 1 115 ? 3.936 18.885 -10.760 1.00 95.44 115 SER A CA 1
ATOM 945 C C . SER A 1 115 ? 2.866 19.292 -9.749 1.00 95.44 115 SER A C 1
ATOM 947 O O . SER A 1 115 ? 2.604 18.561 -8.792 1.00 95.44 115 SER A O 1
ATOM 949 N N . SER A 1 116 ? 2.223 20.441 -9.965 1.00 96.44 116 SER A N 1
ATOM 950 C CA . SER A 1 116 ? 1.143 20.920 -9.092 1.00 96.44 116 SER A CA 1
ATOM 951 C C . SER A 1 116 ? -0.042 19.953 -9.054 1.00 96.44 116 SER A C 1
ATOM 953 O O . SER A 1 116 ? -0.610 19.726 -7.992 1.00 96.44 116 SER A O 1
ATOM 955 N N . SER A 1 117 ? -0.377 19.330 -10.188 1.00 94.06 117 SER A N 1
ATOM 956 C CA . SER A 1 117 ? -1.446 18.330 -10.254 1.00 94.06 117 SER A CA 1
ATOM 957 C C . SER A 1 117 ? -1.102 17.062 -9.470 1.00 94.06 117 SER A C 1
ATOM 959 O O . SER A 1 117 ? -1.975 16.503 -8.806 1.00 94.06 117 SER A O 1
ATOM 961 N N . LEU A 1 118 ? 0.161 16.620 -9.498 1.00 92.31 118 LEU A N 1
ATOM 962 C CA . LEU A 1 118 ? 0.622 15.486 -8.695 1.00 92.31 118 LEU A CA 1
ATOM 963 C C . LEU A 1 118 ? 0.553 15.800 -7.196 1.00 92.31 118 LEU A C 1
ATOM 965 O O . LEU A 1 118 ? 0.068 14.969 -6.434 1.00 92.31 118 LEU A O 1
ATOM 969 N N . ALA A 1 119 ? 0.980 16.999 -6.788 1.00 95.50 119 ALA A N 1
ATOM 970 C CA . ALA A 1 119 ? 0.908 17.438 -5.395 1.00 95.50 119 ALA A CA 1
ATOM 971 C C . ALA A 1 119 ? -0.540 17.458 -4.875 1.00 95.50 119 ALA A C 1
ATOM 973 O O . ALA A 1 119 ? -0.845 16.778 -3.899 1.00 95.50 119 ALA A O 1
ATOM 974 N N . GLN A 1 120 ? -1.453 18.121 -5.593 1.00 95.75 120 GLN A N 1
ATOM 975 C CA . GLN A 1 120 ? -2.883 18.153 -5.251 1.00 95.75 120 GLN A CA 1
ATOM 976 C C . GLN A 1 120 ? -3.496 16.748 -5.195 1.00 95.75 120 GLN A C 1
ATOM 978 O O . GLN A 1 120 ? -4.275 16.426 -4.301 1.00 95.75 120 GLN A O 1
ATOM 983 N N . SER A 1 121 ? -3.106 15.869 -6.124 1.00 93.25 121 SER A N 1
ATOM 984 C CA . SER A 1 121 ? -3.578 14.481 -6.127 1.00 93.25 121 SER A CA 1
ATOM 985 C C . SER A 1 121 ? -3.108 13.708 -4.893 1.00 93.25 121 SER A C 1
ATOM 987 O O . SER A 1 121 ? -3.833 12.833 -4.421 1.00 93.25 121 SER A O 1
ATOM 989 N N . PHE A 1 122 ? -1.906 13.979 -4.379 1.00 94.56 122 PHE A N 1
ATOM 990 C CA . PHE A 1 122 ? -1.422 13.376 -3.135 1.00 94.56 122 PHE A CA 1
ATOM 991 C C . PHE A 1 122 ? -2.115 13.950 -1.902 1.00 94.56 122 PHE A C 1
ATOM 993 O O . PHE A 1 122 ? -2.431 13.181 -1.001 1.00 94.56 122 PHE A O 1
ATOM 1000 N N . GLU A 1 123 ? -2.418 15.248 -1.876 1.00 95.88 123 GLU A N 1
ATOM 1001 C CA . GLU A 1 123 ? -3.201 15.863 -0.796 1.00 95.88 123 GLU A CA 1
ATOM 1002 C C . GLU A 1 123 ? -4.587 15.213 -0.675 1.00 95.88 123 GLU A C 1
ATOM 1004 O O . GLU A 1 123 ? -4.972 14.784 0.413 1.00 95.88 123 GLU A O 1
ATOM 1009 N N . MET A 1 124 ? -5.293 15.047 -1.800 1.00 95.19 124 MET A N 1
ATOM 1010 C CA . MET A 1 124 ? -6.599 14.378 -1.832 1.00 95.19 124 MET A CA 1
ATOM 1011 C C . MET A 1 124 ? -6.511 12.909 -1.403 1.00 95.19 124 MET A C 1
ATOM 1013 O O . MET A 1 124 ? -7.292 12.467 -0.568 1.00 95.19 124 MET A O 1
ATOM 1017 N N . GLN A 1 125 ? -5.534 12.155 -1.923 1.00 96.38 125 GLN A N 1
ATOM 1018 C CA . GLN A 1 125 ? -5.338 10.752 -1.534 1.00 96.38 125 GLN A CA 1
ATOM 1019 C C . GLN A 1 125 ? -5.022 10.610 -0.044 1.00 96.38 125 GLN A C 1
ATOM 1021 O O . GLN A 1 125 ? -5.526 9.698 0.606 1.00 96.38 125 GLN A O 1
ATOM 1026 N N . ASN A 1 126 ? -4.207 11.508 0.509 1.00 96.69 126 ASN A N 1
ATOM 1027 C CA . ASN A 1 126 ? -3.877 11.490 1.927 1.00 96.69 126 ASN A CA 1
ATOM 1028 C C . ASN A 1 126 ? -5.121 11.759 2.785 1.00 96.69 126 ASN A C 1
ATOM 1030 O O . ASN A 1 126 ? -5.373 11.035 3.745 1.00 96.69 126 ASN A O 1
ATOM 1034 N N . PHE A 1 127 ? -5.937 12.749 2.411 1.00 97.38 127 PHE A N 1
ATOM 1035 C CA . PHE A 1 127 ? -7.202 13.032 3.090 1.00 97.38 127 PHE A CA 1
ATOM 1036 C C . PHE A 1 127 ? -8.156 11.828 3.059 1.00 97.38 127 PHE A C 1
ATOM 1038 O O . PHE A 1 127 ? -8.705 11.443 4.095 1.00 97.38 127 PHE A O 1
ATOM 1045 N N . ASP A 1 128 ? -8.290 11.192 1.893 1.00 97.44 128 ASP A N 1
ATOM 1046 C CA . ASP A 1 128 ? -9.128 10.010 1.700 1.00 97.44 128 ASP A CA 1
ATOM 1047 C C . ASP A 1 128 ? -8.677 8.830 2.574 1.00 97.44 128 ASP A C 1
ATOM 1049 O O . ASP A 1 128 ? -9.489 8.231 3.282 1.00 97.44 128 ASP A O 1
ATOM 1053 N N . ILE A 1 129 ? -7.378 8.513 2.564 1.00 97.25 129 ILE A N 1
ATOM 1054 C CA . ILE A 1 129 ? -6.806 7.397 3.332 1.00 97.25 129 ILE A CA 1
ATOM 1055 C C . ILE A 1 129 ? -6.929 7.655 4.838 1.00 97.25 129 ILE A C 1
ATOM 1057 O O . ILE A 1 129 ? -7.306 6.752 5.585 1.00 97.25 129 ILE A O 1
ATOM 1061 N N . VAL A 1 130 ? -6.673 8.886 5.296 1.00 97.75 130 VAL A N 1
ATOM 1062 C CA . VAL A 1 130 ? -6.835 9.253 6.711 1.00 97.75 130 VAL A CA 1
ATOM 1063 C C . VAL A 1 130 ? -8.282 9.054 7.156 1.00 97.75 130 VAL A C 1
ATOM 1065 O O . VAL A 1 130 ? -8.524 8.461 8.207 1.00 97.75 130 VAL A O 1
ATOM 1068 N N . ASN A 1 131 ? -9.260 9.505 6.370 1.00 98.19 131 ASN A N 1
ATOM 1069 C CA . ASN A 1 131 ? -10.669 9.321 6.713 1.00 98.19 131 ASN A CA 1
ATOM 1070 C C . ASN A 1 131 ? -11.115 7.858 6.641 1.00 98.19 131 ASN A C 1
ATOM 1072 O O . ASN A 1 131 ? -11.862 7.412 7.514 1.00 98.19 131 ASN A O 1
ATOM 1076 N N . ALA A 1 132 ? -10.616 7.093 5.671 1.00 97.38 132 ALA A N 1
ATOM 1077 C CA . ALA A 1 132 ? -10.839 5.655 5.593 1.00 97.38 132 ALA A CA 1
ATOM 1078 C C . ALA A 1 132 ? -10.304 4.914 6.820 1.00 97.38 132 ALA A C 1
ATOM 1080 O O . ALA A 1 132 ? -10.985 4.032 7.338 1.00 97.38 132 ALA A O 1
ATOM 1081 N N . GLU A 1 133 ? -9.116 5.274 7.308 1.00 96.50 133 GLU A N 1
ATOM 1082 C CA . GLU A 1 133 ? -8.543 4.675 8.517 1.00 96.50 133 GLU A CA 1
ATOM 1083 C C . GLU A 1 133 ? -9.312 5.085 9.775 1.00 96.50 133 GLU A C 1
ATOM 1085 O O . GLU A 1 133 ? -9.592 4.255 10.638 1.00 96.50 133 GLU A O 1
ATOM 1090 N N . ARG A 1 134 ? -9.739 6.348 9.865 1.00 97.56 134 ARG A N 1
ATOM 1091 C CA . ARG A 1 134 ? -10.597 6.817 10.961 1.00 97.56 134 ARG A CA 1
ATOM 1092 C C . ARG A 1 134 ? -11.895 6.024 11.027 1.00 97.56 134 ARG A C 1
ATOM 1094 O O . ARG A 1 134 ? -12.221 5.517 12.095 1.00 97.56 134 ARG A O 1
ATOM 1101 N N . VAL A 1 135 ? -12.588 5.855 9.901 1.00 96.81 135 VAL A N 1
ATOM 1102 C CA . VAL A 1 135 ? -13.820 5.054 9.835 1.00 96.81 135 VAL A CA 1
ATOM 1103 C C . VAL A 1 135 ? -13.553 3.587 10.175 1.00 96.81 135 VAL A C 1
ATOM 1105 O O . VAL A 1 135 ? -14.319 2.996 10.935 1.00 96.81 135 VAL A O 1
ATOM 1108 N N . GLN A 1 136 ? -12.443 3.015 9.701 1.00 94.00 136 GLN A N 1
ATOM 1109 C CA . GLN A 1 136 ? -12.024 1.653 10.048 1.00 94.00 136 GLN A CA 1
ATOM 1110 C C . GLN A 1 136 ? -11.790 1.476 11.562 1.00 94.00 136 GLN A C 1
ATOM 1112 O O . GLN A 1 136 ? -12.112 0.422 12.110 1.00 94.00 136 GLN A O 1
ATOM 1117 N N . LYS A 1 137 ? -11.322 2.525 12.255 1.00 93.81 137 LYS A N 1
ATOM 1118 C CA . LYS A 1 137 ? -11.169 2.581 13.721 1.00 93.81 137 LYS A CA 1
ATOM 1119 C C . LYS A 1 137 ? -12.406 3.117 14.468 1.00 93.81 137 LYS A C 1
ATOM 1121 O O . LYS A 1 137 ? -12.336 3.360 15.671 1.00 93.81 137 LYS A O 1
ATOM 1126 N N . GLY A 1 138 ? -13.545 3.305 13.795 1.00 95.50 138 GLY A N 1
ATOM 1127 C CA . GLY A 1 138 ? -14.796 3.766 14.416 1.00 95.50 138 GLY A CA 1
ATOM 1128 C C . GLY A 1 138 ? -14.831 5.254 14.794 1.00 95.50 138 GLY A C 1
ATOM 1129 O O . GLY A 1 138 ? -15.634 5.661 15.631 1.00 95.50 138 GLY A O 1
ATOM 1130 N N . LEU A 1 139 ? -13.964 6.073 14.198 1.00 97.62 139 LEU A N 1
ATOM 1131 C CA . LEU A 1 139 ? -13.882 7.518 14.403 1.00 97.62 139 LEU A CA 1
ATOM 1132 C C . LEU A 1 139 ? -14.616 8.285 13.293 1.00 97.62 139 LEU A C 1
ATOM 1134 O O . LEU A 1 139 ? -14.628 7.879 12.133 1.00 97.62 139 LEU A O 1
ATOM 1138 N N . SER A 1 140 ? -15.162 9.454 13.635 1.00 97.44 140 SER A N 1
ATOM 1139 C CA . SER A 1 140 ? -15.795 10.358 12.665 1.00 97.44 140 SER A CA 1
ATOM 1140 C C . SER A 1 140 ? -14.797 10.901 11.642 1.00 97.44 140 SER A C 1
ATOM 1142 O O . SER A 1 140 ? -13.645 11.181 11.981 1.00 97.44 140 SER A O 1
ATOM 1144 N N . VAL A 1 141 ? -15.256 11.139 10.417 1.00 97.56 141 VAL A N 1
ATOM 1145 C CA . VAL A 1 141 ? -14.459 11.762 9.347 1.00 97.56 141 VAL A CA 1
ATOM 1146 C C . VAL A 1 141 ? -14.039 13.195 9.697 1.00 97.56 141 VAL A C 1
ATOM 1148 O O . VAL A 1 141 ? -14.725 13.900 10.442 1.00 97.56 141 VAL A O 1
ATOM 1151 N N . LEU A 1 142 ? -12.899 13.618 9.160 1.00 96.19 142 LEU A N 1
ATOM 1152 C CA . LEU A 1 142 ? -12.414 14.995 9.169 1.00 96.19 142 LEU A CA 1
ATOM 1153 C C . LEU A 1 142 ? -13.104 15.808 8.062 1.00 96.19 142 LEU A C 1
ATOM 1155 O O . LEU A 1 142 ? -13.599 15.241 7.086 1.00 96.19 142 LEU A O 1
ATOM 1159 N N . LYS A 1 143 ? -13.140 17.131 8.242 1.00 90.06 143 LYS A N 1
ATOM 1160 C CA . LYS A 1 143 ? -13.687 18.103 7.287 1.00 90.06 143 LYS A CA 1
ATOM 1161 C C . LYS A 1 143 ? -12.575 18.915 6.653 1.00 90.06 143 LYS A C 1
ATOM 1163 O O . LYS A 1 143 ? -11.599 19.195 7.384 1.00 90.06 143 LYS A O 1
#

Foldseek 3Di:
DDWDDDQLHLTKD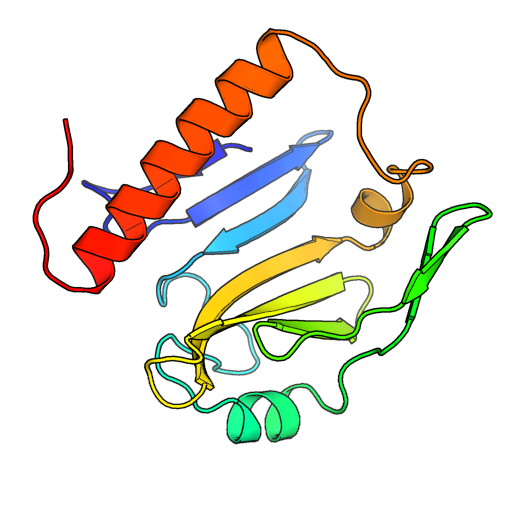FDDDPNDTFKIKDQQCNCCDPLNAGFQAAPVSVCVRQPAFDQWDDAAPDIDGDDDPQWGWGDDDQKIKIFGADPVSNRTTRMIMIGGNVRVNVCNDPDDDDDPVVVVVVVVVVLSVVSSSCVVVVHHHDD

Radius of gyration: 15.53 Å; Cα contacts (8 Å, |Δi|>4): 231; chains: 1; bounding box: 39×39×39 Å

Secondary structure (DSSP, 8-state):
-EEEEETTEEEEEEEEETTEEEEEEESSTT---TT---TT-BHHHHHHHH-SPPSEEEETTEEEE---SSEEEEEETTEEEEEEEETTTTTEEEEEEEEEHHHHHH--SSSPPP-HHHHHHHHHHHHHHHHHHHHHTTPPPP-

pLDDT: mean 92.46, std 6.76, range [60.19, 98.19]